Protein AF-A0A0G1BIG2-F1 (afdb_monomer)

Mean predicted aligned error: 2.59 Å

Structure (mmCIF, N/CA/C/O backbone):
data_AF-A0A0G1BIG2-F1
#
_entry.id   AF-A0A0G1BIG2-F1
#
loop_
_atom_site.group_PDB
_atom_site.id
_atom_site.type_symbol
_atom_site.label_atom_id
_atom_site.label_alt_id
_atom_site.label_comp_id
_atom_site.label_asym_id
_atom_site.label_entity_id
_atom_site.label_seq_id
_atom_site.pdbx_PDB_ins_code
_atom_site.Cartn_x
_atom_site.Cartn_y
_atom_site.Cartn_z
_atom_site.occupancy
_atom_site.B_iso_or_equiv
_atom_site.auth_seq_id
_atom_site.auth_comp_id
_atom_site.auth_asym_id
_atom_site.auth_atom_id
_atom_site.pdbx_PDB_model_num
ATOM 1 N N . MET A 1 1 ? 11.603 -4.637 5.697 1.00 88.06 1 MET A N 1
ATOM 2 C CA . MET A 1 1 ? 10.132 -4.751 5.764 1.00 88.06 1 MET A CA 1
ATOM 3 C C . MET A 1 1 ? 9.558 -4.974 4.365 1.00 88.06 1 MET A C 1
ATOM 5 O O . MET A 1 1 ? 9.077 -6.073 4.129 1.00 88.06 1 MET A O 1
ATOM 9 N N . CYS A 1 2 ? 9.709 -4.030 3.423 1.00 90.12 2 CYS A N 1
ATOM 10 C CA . CYS A 1 2 ? 9.115 -4.105 2.074 1.00 90.12 2 CYS A CA 1
ATOM 11 C C . CYS A 1 2 ? 9.472 -5.386 1.299 1.00 90.12 2 CYS A C 1
ATOM 13 O O . CYS A 1 2 ? 8.580 -6.046 0.779 1.00 90.12 2 CYS A O 1
ATOM 15 N N . GLY A 1 3 ? 10.740 -5.818 1.334 1.00 91.94 3 GLY A N 1
ATOM 16 C CA . GLY A 1 3 ? 11.157 -7.072 0.689 1.00 91.94 3 GLY A CA 1
ATOM 17 C C . GLY A 1 3 ? 10.477 -8.337 1.236 1.00 91.94 3 GLY A C 1
ATOM 18 O O . GLY A 1 3 ? 10.309 -9.294 0.498 1.00 91.94 3 GLY A O 1
ATOM 19 N N . ARG A 1 4 ? 10.029 -8.341 2.503 1.00 93.44 4 ARG A N 1
ATOM 20 C CA . ARG A 1 4 ? 9.225 -9.451 3.055 1.00 93.44 4 ARG A CA 1
ATOM 21 C C . ARG A 1 4 ? 7.749 -9.344 2.668 1.00 93.44 4 ARG A C 1
ATOM 23 O O . ARG A 1 4 ? 7.068 -10.356 2.636 1.00 93.44 4 ARG A O 1
ATOM 30 N N . ALA A 1 5 ? 7.253 -8.127 2.432 1.00 93.88 5 ALA A N 1
ATOM 31 C CA . ALA A 1 5 ? 5.857 -7.885 2.080 1.00 93.88 5 ALA A CA 1
ATOM 32 C C . ALA A 1 5 ? 5.547 -8.224 0.611 1.00 93.88 5 ALA A C 1
ATOM 34 O O . ALA A 1 5 ? 4.403 -8.537 0.306 1.00 93.88 5 ALA A O 1
ATOM 35 N N . GLY A 1 6 ? 6.536 -8.157 -0.290 1.00 94.12 6 GLY A N 1
ATOM 36 C CA . GLY A 1 6 ? 6.385 -8.597 -1.686 1.00 94.12 6 GLY A CA 1
ATOM 37 C C . GLY A 1 6 ? 5.378 -7.787 -2.518 1.00 94.12 6 GLY A C 1
ATOM 38 O O . GLY A 1 6 ? 4.861 -8.277 -3.523 1.00 94.12 6 GLY A O 1
ATOM 39 N N . THR A 1 7 ? 5.067 -6.560 -2.094 1.00 95.62 7 THR A N 1
ATOM 40 C CA . THR A 1 7 ? 4.114 -5.673 -2.773 1.00 95.62 7 THR A CA 1
ATOM 41 C C . THR A 1 7 ? 4.703 -5.101 -4.059 1.00 95.62 7 THR A C 1
ATOM 43 O O . THR A 1 7 ? 5.881 -4.747 -4.087 1.00 95.62 7 THR A O 1
ATOM 46 N N . ILE A 1 8 ? 3.863 -4.914 -5.077 1.00 96.81 8 ILE A N 1
ATOM 47 C CA . ILE A 1 8 ? 4.184 -4.080 -6.241 1.00 96.81 8 ILE A CA 1
ATOM 48 C C . ILE A 1 8 ? 3.398 -2.785 -6.063 1.00 96.81 8 ILE A C 1
ATOM 50 O O . ILE A 1 8 ? 2.179 -2.832 -5.931 1.00 96.81 8 ILE A O 1
ATOM 54 N N . LEU A 1 9 ? 4.086 -1.648 -5.983 1.00 96.88 9 LEU A N 1
ATOM 55 C CA . LEU A 1 9 ? 3.472 -0.387 -5.573 1.00 96.88 9 LEU A CA 1
ATOM 56 C C . LEU A 1 9 ? 3.365 0.586 -6.745 1.00 96.88 9 LEU A C 1
ATOM 58 O O . LEU A 1 9 ? 4.348 0.835 -7.438 1.00 96.88 9 LEU A O 1
ATOM 62 N N . ALA A 1 10 ? 2.179 1.164 -6.911 1.00 96.88 10 ALA A N 1
ATOM 63 C CA . ALA A 1 10 ? 1.953 2.364 -7.703 1.00 96.88 10 ALA A CA 1
ATOM 64 C C . ALA A 1 10 ? 1.682 3.535 -6.751 1.00 96.88 10 ALA A C 1
ATOM 66 O O . ALA A 1 10 ? 0.898 3.403 -5.812 1.00 96.88 10 ALA A O 1
ATOM 67 N N . PHE A 1 11 ? 2.334 4.671 -6.980 1.00 97.25 11 PHE A N 1
ATOM 68 C CA . PHE A 1 11 ? 2.202 5.857 -6.135 1.00 97.25 11 PHE A CA 1
ATOM 69 C C . PHE A 1 11 ? 1.258 6.859 -6.791 1.00 97.25 11 PHE A C 1
ATOM 71 O O . PHE A 1 11 ? 1.403 7.172 -7.972 1.00 97.25 11 PHE A O 1
ATOM 78 N N . VAL A 1 12 ? 0.297 7.364 -6.021 1.00 97.88 12 VAL A N 1
ATOM 79 C CA . VAL A 1 12 ? -0.656 8.387 -6.467 1.00 97.88 12 VAL A CA 1
ATOM 80 C C . VAL A 1 12 ? -0.716 9.535 -5.455 1.00 97.88 12 VAL A C 1
ATOM 82 O O . VAL A 1 12 ? -0.484 9.303 -4.264 1.00 97.88 12 VAL A O 1
ATOM 85 N N . PRO A 1 13 ? -1.029 10.773 -5.878 1.00 98.31 13 PRO A N 1
ATOM 86 C CA . PRO A 1 13 ? -1.342 11.853 -4.946 1.00 98.31 13 PRO A CA 1
ATOM 87 C C . PRO A 1 13 ? -2.503 11.456 -4.031 1.00 98.31 13 PRO A C 1
ATOM 89 O O . PRO A 1 13 ? -3.468 10.846 -4.498 1.00 98.31 13 PRO A O 1
ATOM 92 N N . ALA A 1 14 ? -2.440 11.815 -2.747 1.00 98.00 14 ALA A N 1
ATOM 93 C CA . ALA A 1 14 ? -3.483 11.453 -1.786 1.00 98.00 14 ALA A CA 1
ATOM 94 C C . ALA A 1 14 ? -4.874 11.983 -2.182 1.00 98.00 14 ALA A C 1
ATOM 96 O O . ALA A 1 14 ? -5.870 11.299 -1.973 1.00 98.00 14 ALA A O 1
ATOM 97 N N . GLU A 1 15 ? -4.939 13.143 -2.839 1.00 97.94 15 GLU A N 1
ATOM 98 C CA . GLU A 1 15 ? -6.175 13.728 -3.385 1.00 97.94 15 GLU A CA 1
ATOM 99 C C . GLU A 1 15 ? -6.842 12.884 -4.489 1.00 97.94 15 GLU A C 1
ATOM 101 O O . GLU A 1 15 ? -8.031 13.042 -4.750 1.00 97.94 15 GLU A O 1
ATOM 106 N N . LYS A 1 16 ? -6.100 11.968 -5.129 1.00 98.00 16 LYS A N 1
ATOM 107 C CA . LYS A 1 16 ? -6.617 11.042 -6.154 1.00 98.00 16 LYS A CA 1
ATOM 108 C C . LYS A 1 16 ? -6.960 9.663 -5.593 1.00 98.00 16 LYS A C 1
ATOM 110 O O . LYS A 1 16 ? -7.249 8.746 -6.358 1.00 98.00 16 LYS A O 1
ATOM 115 N N . PHE A 1 17 ? -6.911 9.501 -4.275 1.00 98.31 17 PHE A N 1
ATOM 116 C CA . PHE A 1 17 ? -7.257 8.267 -3.589 1.00 98.31 17 PHE A CA 1
ATOM 117 C C . PHE A 1 17 ? -8.472 8.488 -2.688 1.00 98.31 17 PHE A C 1
ATOM 119 O O . PHE A 1 17 ? -8.553 9.459 -1.941 1.00 98.31 17 PHE A O 1
ATOM 126 N N . THR A 1 18 ? -9.421 7.556 -2.716 1.00 98.06 18 THR A N 1
ATOM 127 C CA . THR A 1 18 ? -10.567 7.555 -1.803 1.00 98.06 18 THR A CA 1
ATOM 128 C C . THR A 1 18 ? -10.753 6.153 -1.249 1.00 98.06 18 THR A C 1
ATOM 130 O O . THR A 1 18 ? -10.921 5.197 -2.005 1.00 98.06 18 THR A O 1
ATOM 133 N N . LEU A 1 19 ? -10.722 6.025 0.078 1.00 97.50 19 LEU A N 1
ATOM 134 C CA . LEU A 1 19 ? -11.053 4.775 0.751 1.00 97.50 19 LEU A CA 1
A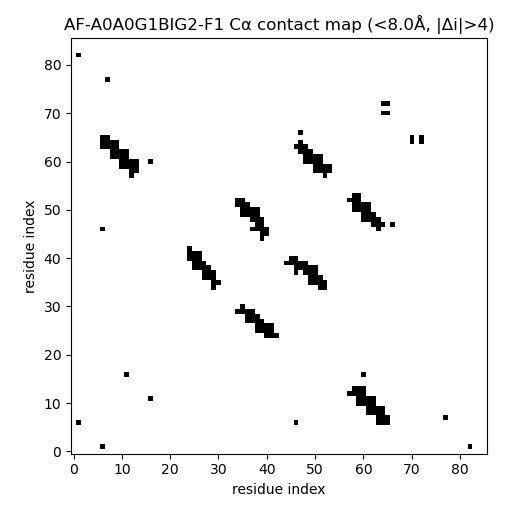TOM 135 C C . LEU A 1 19 ? -12.575 4.645 0.812 1.00 97.50 19 LEU A C 1
ATOM 137 O O . LEU A 1 19 ? -13.231 5.413 1.506 1.00 97.50 19 LEU A O 1
ATOM 141 N N . LEU A 1 20 ? -13.130 3.682 0.079 1.00 97.81 20 LEU A N 1
ATOM 142 C CA . LEU A 1 20 ? -14.581 3.488 0.021 1.00 97.81 20 LEU A CA 1
ATOM 143 C C . LEU A 1 20 ? -15.135 2.762 1.258 1.00 97.81 20 LEU A C 1
ATOM 145 O O . LEU A 1 20 ? -16.278 2.992 1.640 1.00 97.81 20 LEU A O 1
ATOM 149 N N . SER A 1 21 ? -14.348 1.873 1.873 1.00 97.44 21 SER A N 1
ATOM 150 C CA . SER A 1 21 ? -14.787 1.036 2.997 1.00 97.44 21 SER A CA 1
ATOM 151 C C . SER A 1 21 ? -13.617 0.404 3.756 1.00 97.44 21 SER A C 1
ATOM 153 O O . SER A 1 21 ? -12.520 0.283 3.212 1.00 97.44 21 SER A O 1
ATOM 155 N N . GLY A 1 22 ? -13.886 -0.096 4.967 1.00 97.00 22 GLY A N 1
ATOM 156 C CA . GLY A 1 22 ? -12.962 -0.945 5.729 1.00 97.00 22 GLY A CA 1
ATOM 157 C 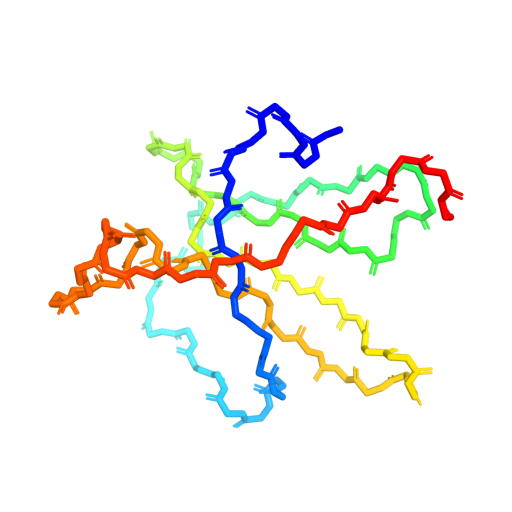C . GLY A 1 22 ? -11.897 -0.191 6.522 1.00 97.00 22 GLY A C 1
ATOM 158 O O . GLY A 1 22 ? -10.911 -0.800 6.928 1.00 97.00 22 GLY A O 1
ATOM 159 N N . GLU A 1 23 ? -12.074 1.118 6.730 1.00 97.50 23 GLU A N 1
ATOM 160 C CA . GLU A 1 23 ? -11.171 1.950 7.537 1.00 97.50 23 GLU A CA 1
ATOM 161 C C . GLU A 1 23 ? -11.025 1.432 8.973 1.00 97.50 23 GLU A C 1
ATOM 163 O O . GLU A 1 23 ? -9.923 1.394 9.514 1.00 97.50 23 GLU A O 1
ATOM 168 N N . ASP A 1 24 ? -12.124 0.957 9.552 1.00 98.00 24 ASP A N 1
ATOM 169 C CA . ASP A 1 24 ? -12.218 0.360 10.884 1.00 98.00 24 ASP A CA 1
ATOM 170 C C . ASP A 1 24 ? -11.426 -0.950 11.027 1.00 98.00 24 ASP A C 1
ATOM 172 O O . ASP A 1 24 ? -10.984 -1.300 12.122 1.00 98.00 24 ASP A O 1
ATOM 176 N N . ALA A 1 25 ? -11.200 -1.657 9.919 1.00 98.25 25 ALA A N 1
ATOM 177 C CA . ALA A 1 25 ? -10.412 -2.883 9.877 1.00 98.25 25 ALA A CA 1
ATOM 178 C C . ALA A 1 25 ? -8.927 -2.644 9.539 1.00 98.25 25 ALA A C 1
ATOM 180 O O . ALA A 1 25 ? -8.160 -3.608 9.457 1.00 98.25 25 ALA A O 1
ATOM 181 N N . LEU A 1 26 ? -8.485 -1.399 9.323 1.00 98.44 26 LEU A N 1
ATOM 182 C CA . LEU A 1 26 ? -7.084 -1.110 9.014 1.00 98.44 26 LEU A CA 1
ATOM 183 C C . LEU A 1 26 ? -6.226 -1.063 10.278 1.00 98.44 26 LEU A C 1
ATOM 185 O O . LEU A 1 26 ? -6.479 -0.322 11.221 1.00 98.44 26 LEU A O 1
ATOM 189 N N . THR A 1 27 ? -5.131 -1.816 10.259 1.00 98.50 27 THR A N 1
ATOM 190 C CA . THR A 1 27 ? -4.047 -1.702 11.233 1.00 98.50 27 THR A CA 1
ATOM 191 C C . THR A 1 27 ? -2.887 -0.938 10.620 1.00 98.50 27 THR A C 1
ATOM 193 O O . THR A 1 27 ? -2.417 -1.272 9.532 1.00 98.50 27 THR A O 1
ATOM 196 N N . ASN A 1 28 ? -2.399 0.071 11.340 1.00 98.12 28 ASN A N 1
ATOM 197 C CA . ASN A 1 28 ? -1.195 0.802 10.972 1.00 98.12 28 ASN A CA 1
ATOM 198 C C . ASN A 1 28 ? 0.037 0.184 11.635 1.00 98.12 28 ASN A C 1
ATOM 200 O O . ASN A 1 28 ? 0.082 -0.002 12.851 1.00 98.12 28 ASN A O 1
ATOM 204 N N . TYR A 1 29 ? 1.059 -0.089 10.830 1.00 97.31 29 TYR A N 1
ATOM 205 C CA . TYR A 1 29 ? 2.385 -0.429 11.310 1.00 97.31 29 TYR A CA 1
ATOM 206 C C . TYR A 1 29 ? 3.406 0.588 10.804 1.00 97.31 29 TYR A C 1
ATOM 208 O O . TYR A 1 29 ? 3.626 0.721 9.603 1.00 97.31 29 TYR A O 1
ATOM 216 N N . GLN A 1 30 ? 4.093 1.249 11.730 1.00 96.38 30 GLN A N 1
ATOM 217 C CA . GLN A 1 30 ? 5.218 2.128 11.433 1.00 96.38 30 GLN A CA 1
ATOM 218 C C . GLN A 1 30 ? 6.509 1.520 11.986 1.00 96.38 30 GLN A C 1
ATOM 220 O O . GLN A 1 30 ? 6.528 0.930 13.067 1.00 96.38 30 GLN A O 1
ATOM 225 N N . PHE A 1 31 ? 7.614 1.692 11.265 1.00 92.69 31 PHE A N 1
ATOM 226 C CA . PHE A 1 31 ? 8.943 1.269 11.709 1.00 92.69 31 PHE A CA 1
ATOM 227 C C . PHE A 1 31 ? 10.004 2.304 11.311 1.00 92.69 31 PHE A C 1
ATOM 229 O O . PHE A 1 31 ? 9.728 3.231 10.548 1.00 92.69 31 PHE A O 1
ATOM 236 N N . ASN A 1 32 ? 11.233 2.138 11.812 1.00 90.00 32 ASN A N 1
ATOM 237 C CA . ASN A 1 32 ? 12.365 3.023 11.517 1.00 90.00 32 ASN A CA 1
ATOM 238 C C . ASN A 1 32 ? 12.032 4.506 11.803 1.00 90.00 32 ASN A C 1
ATOM 240 O O . ASN A 1 32 ? 11.639 4.831 12.921 1.00 90.00 32 ASN A O 1
ATOM 244 N N . LYS A 1 33 ? 12.137 5.389 10.801 1.00 92.06 33 LYS A N 1
ATOM 245 C CA . LYS A 1 33 ? 11.859 6.830 10.902 1.00 92.06 33 LYS A CA 1
ATOM 246 C C . LYS A 1 33 ? 10.370 7.154 11.126 1.00 92.06 33 LYS A C 1
ATOM 248 O O . LYS A 1 33 ? 10.054 8.307 11.377 1.00 92.06 33 LYS A O 1
ATOM 253 N N . LYS A 1 34 ? 9.468 6.162 11.037 1.00 94.31 34 LYS A N 1
ATOM 254 C CA . LYS A 1 34 ? 8.007 6.321 11.197 1.00 94.31 34 LYS A CA 1
ATOM 255 C C . LYS A 1 34 ? 7.389 7.357 10.244 1.00 94.31 34 LYS A C 1
ATOM 257 O O . LYS A 1 34 ? 6.479 8.085 10.611 1.00 94.31 34 LYS A O 1
ATOM 262 N N . VAL A 1 35 ? 7.904 7.412 9.015 1.00 94.25 35 VAL A N 1
ATOM 263 C CA . VAL A 1 35 ? 7.460 8.357 7.969 1.00 94.25 35 VAL A CA 1
ATOM 264 C C . VAL A 1 35 ? 6.492 7.739 6.955 1.00 94.25 35 VAL A C 1
ATOM 266 O O . VAL A 1 35 ? 6.032 8.426 6.051 1.00 94.25 35 VAL A O 1
ATOM 269 N N . ILE A 1 36 ? 6.198 6.442 7.084 1.00 95.38 36 ILE A N 1
ATOM 270 C CA . ILE A 1 36 ? 5.268 5.719 6.213 1.00 95.38 36 ILE A CA 1
ATOM 271 C C . ILE A 1 36 ? 4.317 4.911 7.091 1.00 95.38 36 ILE A C 1
ATOM 273 O O . ILE A 1 36 ? 4.758 4.143 7.951 1.00 95.38 36 ILE A O 1
ATOM 277 N N . ASP A 1 37 ? 3.024 5.061 6.828 1.00 97.81 37 ASP A N 1
ATOM 278 C CA . ASP A 1 37 ? 1.957 4.249 7.393 1.00 97.81 37 ASP A CA 1
ATOM 279 C C . ASP A 1 37 ? 1.783 2.985 6.553 1.00 97.81 37 ASP A C 1
ATOM 281 O O . ASP A 1 37 ? 1.230 3.015 5.446 1.00 97.81 37 ASP A O 1
ATOM 285 N N . HIS A 1 38 ? 2.256 1.847 7.065 1.00 97.50 38 HIS A N 1
ATOM 286 C CA . HIS A 1 38 ? 2.052 0.560 6.406 1.00 97.50 38 HIS A CA 1
ATOM 287 C C . HIS A 1 38 ? 0.742 -0.055 6.870 1.00 97.50 38 HIS A C 1
ATOM 289 O O . HIS A 1 38 ? 0.708 -0.820 7.837 1.00 97.50 38 HIS A O 1
ATOM 295 N N . LEU A 1 39 ? -0.324 0.274 6.148 1.00 98.25 39 LEU A N 1
ATOM 296 C CA . LEU A 1 39 ? -1.675 -0.171 6.451 1.00 98.25 39 LEU A CA 1
ATOM 297 C C . LEU A 1 39 ? -1.901 -1.604 5.950 1.00 98.25 39 LEU A C 1
ATOM 299 O O . LEU A 1 39 ? -1.443 -2.000 4.875 1.00 98.25 39 LEU A O 1
ATOM 303 N N . PHE A 1 40 ? -2.585 -2.408 6.756 1.00 98.44 40 PHE A N 1
ATOM 304 C CA . PHE A 1 40 ? -3.039 -3.743 6.378 1.00 98.44 40 PHE A CA 1
ATOM 305 C C . PHE A 1 40 ? -4.362 -4.071 7.057 1.00 98.44 40 PHE A C 1
ATOM 307 O O . PHE A 1 40 ? -4.651 -3.560 8.135 1.00 98.44 40 PHE A O 1
ATOM 314 N N . CYS A 1 41 ? -5.165 -4.933 6.441 1.00 98.31 41 CYS A N 1
ATOM 315 C CA . CYS A 1 41 ? -6.398 -5.409 7.055 1.00 98.31 41 CYS A CA 1
ATOM 316 C C . CYS A 1 41 ? -6.075 -6.302 8.263 1.00 98.31 41 CYS A C 1
ATOM 318 O O . CYS A 1 41 ? -5.349 -7.286 8.125 1.00 98.31 41 CYS A O 1
ATOM 320 N N . SER A 1 42 ? -6.637 -5.995 9.431 1.00 98.25 42 SER A N 1
ATOM 321 C CA . SER A 1 42 ? -6.480 -6.789 10.657 1.00 98.25 42 SER A CA 1
ATOM 322 C C . SER A 1 42 ? -7.090 -8.190 10.555 1.00 98.25 42 SER A C 1
ATOM 324 O O . SER A 1 42 ? -6.687 -9.088 11.289 1.00 98.25 42 SER A O 1
ATOM 326 N N . ILE A 1 43 ? -8.041 -8.383 9.635 1.00 98.25 43 ILE A N 1
ATOM 327 C CA . ILE A 1 43 ? -8.794 -9.629 9.464 1.00 98.25 43 ILE A CA 1
ATOM 328 C C . ILE A 1 43 ? -8.055 -10.589 8.522 1.00 98.25 43 ILE A C 1
ATOM 330 O O . ILE A 1 43 ? -7.839 -11.746 8.871 1.00 98.25 43 ILE A O 1
ATOM 334 N N . CYS A 1 44 ? -7.656 -10.128 7.330 1.00 97.38 44 CYS A N 1
AT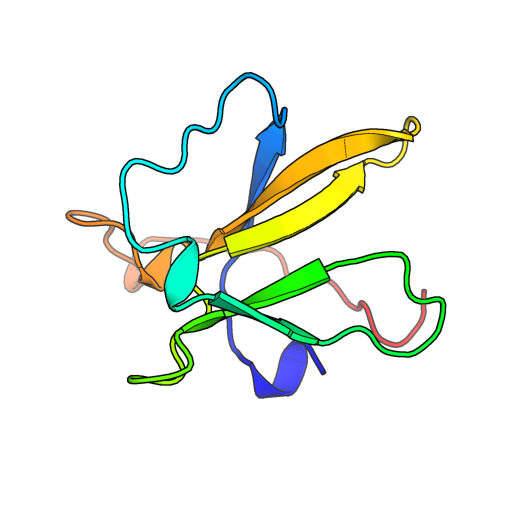OM 335 C CA . CYS A 1 44 ? -7.032 -10.984 6.309 1.00 97.38 44 CYS A CA 1
ATOM 336 C C . CYS A 1 44 ? -5.524 -10.752 6.110 1.00 97.38 44 CYS A C 1
ATOM 338 O O . CYS A 1 44 ? -4.882 -11.492 5.370 1.00 97.38 44 CYS A O 1
ATOM 340 N N . GLY A 1 45 ? -4.940 -9.723 6.730 1.00 97.31 45 GLY A N 1
ATOM 341 C CA . GLY A 1 45 ? -3.508 -9.412 6.646 1.00 97.31 45 GLY A CA 1
ATOM 342 C C . GLY A 1 45 ? -3.057 -8.703 5.361 1.00 97.31 45 GLY A C 1
ATOM 343 O O . GLY A 1 45 ? -1.887 -8.330 5.249 1.00 97.31 45 GLY A O 1
ATOM 344 N N . ILE A 1 46 ? -3.953 -8.486 4.392 1.00 97.81 46 ILE A N 1
ATOM 345 C CA . ILE A 1 46 ? -3.604 -7.891 3.096 1.00 97.81 46 ILE A CA 1
ATOM 346 C C . ILE A 1 46 ? -3.240 -6.408 3.233 1.00 97.81 46 ILE A C 1
ATOM 348 O O . ILE A 1 46 ? -3.944 -5.623 3.868 1.00 97.81 46 ILE A O 1
ATOM 352 N N . LYS A 1 47 ? -2.139 -6.026 2.577 1.00 97.88 47 LYS A N 1
ATOM 353 C CA . LYS A 1 47 ? -1.647 -4.649 2.428 1.00 97.88 47 LYS A CA 1
ATOM 354 C C . LYS A 1 47 ? -2.133 -4.077 1.098 1.00 97.88 47 LYS A C 1
ATOM 356 O O . LYS A 1 47 ? -1.426 -4.187 0.096 1.00 97.88 47 LYS A O 1
ATOM 361 N N . ALA A 1 48 ? -3.341 -3.517 1.079 1.00 97.88 48 ALA A N 1
ATOM 362 C CA . ALA A 1 48 ? -3.914 -2.922 -0.133 1.00 97.88 48 ALA A CA 1
ATOM 363 C C . ALA A 1 48 ? -3.260 -1.577 -0.486 1.00 97.88 48 ALA A C 1
ATOM 365 O O . ALA A 1 48 ? -3.069 -1.266 -1.659 1.00 97.88 48 ALA A O 1
ATOM 366 N N . PHE A 1 49 ? -2.875 -0.793 0.522 1.00 98.56 49 PHE A N 1
ATOM 367 C CA . PHE A 1 49 ? -2.185 0.475 0.328 1.00 98.56 49 PHE A CA 1
ATOM 368 C C . PHE A 1 49 ? -1.388 0.886 1.574 1.00 98.56 49 PHE A C 1
ATOM 370 O O . PHE A 1 49 ? -1.551 0.313 2.649 1.00 98.56 49 PHE A O 1
ATOM 377 N N . GLY A 1 50 ? -0.528 1.890 1.432 1.00 98.12 50 GLY A N 1
ATOM 378 C CA . GLY A 1 50 ? 0.103 2.619 2.533 1.00 98.12 50 GLY A CA 1
ATOM 379 C C . GLY A 1 50 ? 0.075 4.123 2.274 1.00 98.12 50 GLY A C 1
ATOM 380 O O . GLY A 1 50 ? -0.155 4.544 1.141 1.00 98.12 50 GLY A O 1
ATOM 381 N N . LYS A 1 51 ? 0.301 4.932 3.309 1.00 98.31 51 LYS A N 1
ATOM 382 C CA . LYS A 1 51 ? 0.342 6.401 3.200 1.00 98.31 51 LYS A CA 1
ATOM 383 C C . LYS A 1 51 ? 1.733 6.917 3.551 1.00 98.31 51 LYS A C 1
ATOM 385 O O . LYS A 1 51 ? 2.413 6.337 4.394 1.00 98.31 51 LYS A O 1
ATOM 390 N N . GLY A 1 52 ? 2.165 7.986 2.902 1.00 97.19 52 GLY A N 1
ATOM 391 C CA . GLY A 1 52 ? 3.454 8.614 3.166 1.00 97.19 52 GLY A CA 1
ATOM 392 C C . GLY A 1 52 ? 3.575 9.949 2.449 1.00 97.19 52 GLY A C 1
ATOM 393 O O . GLY A 1 52 ? 2.569 10.552 2.075 1.00 97.19 52 GLY A O 1
ATOM 394 N N . LYS A 1 53 ? 4.815 10.386 2.236 1.00 97.38 53 LYS A N 1
ATOM 395 C CA . LYS A 1 53 ? 5.135 11.586 1.462 1.00 97.38 53 LYS A CA 1
ATOM 396 C C . LYS A 1 53 ? 6.009 11.244 0.261 1.00 97.38 53 LYS A C 1
ATOM 398 O O . LYS A 1 53 ? 6.802 10.305 0.339 1.00 97.38 53 LYS A O 1
ATOM 403 N N . ASP A 1 54 ? 5.835 11.976 -0.833 1.00 94.88 54 ASP A N 1
ATOM 404 C CA . ASP A 1 54 ? 6.745 11.926 -1.979 1.00 94.88 54 ASP A CA 1
ATOM 405 C C . ASP A 1 54 ? 8.054 12.695 -1.695 1.00 94.88 54 ASP A C 1
ATOM 407 O O . 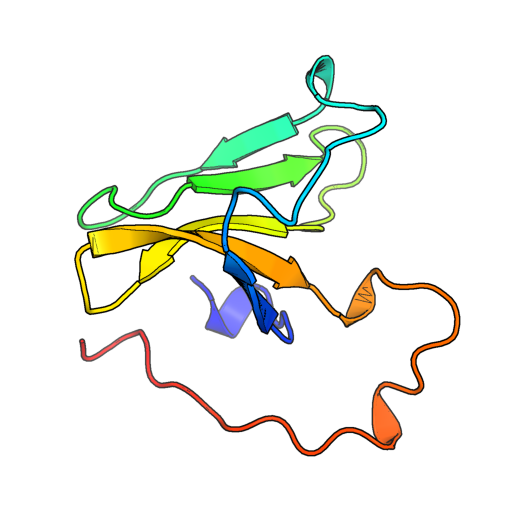ASP A 1 54 ? 8.278 13.195 -0.588 1.00 94.88 54 ASP A O 1
ATOM 411 N N . ASN A 1 55 ? 8.938 12.775 -2.694 1.00 91.38 55 ASN A N 1
ATOM 412 C CA . ASN A 1 55 ? 10.230 13.458 -2.560 1.00 91.38 55 ASN A CA 1
ATOM 413 C C . ASN A 1 55 ? 10.102 14.978 -2.355 1.00 91.38 55 ASN A C 1
ATOM 415 O O . ASN A 1 55 ? 11.030 15.589 -1.828 1.00 91.38 55 ASN A O 1
ATOM 419 N N . ASP A 1 56 ? 8.968 15.565 -2.736 1.00 95.25 56 ASP A N 1
ATOM 420 C CA . ASP A 1 56 ? 8.674 16.993 -2.603 1.00 95.25 56 ASP A CA 1
ATOM 421 C C . ASP A 1 56 ? 7.887 17.299 -1.309 1.00 95.25 56 ASP A C 1
ATOM 423 O O . ASP A 1 56 ? 7.616 18.456 -0.988 1.00 95.25 56 ASP A O 1
ATOM 427 N N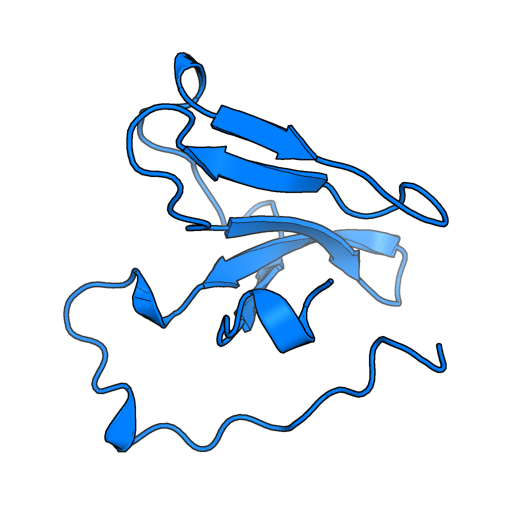 . GLY A 1 57 ? 7.548 16.268 -0.525 1.00 96.12 57 GLY A N 1
ATOM 428 C CA . GLY A 1 57 ? 6.837 16.378 0.749 1.00 96.12 57 GLY A CA 1
ATOM 429 C C . GLY A 1 57 ? 5.308 16.345 0.642 1.00 96.12 57 GLY A C 1
ATOM 430 O O . GLY A 1 57 ? 4.630 16.478 1.673 1.00 96.12 57 GLY A O 1
ATOM 431 N N . ASN A 1 58 ? 4.754 16.132 -0.556 1.00 97.81 58 ASN A N 1
ATOM 432 C CA . ASN A 1 58 ? 3.311 16.033 -0.766 1.00 97.81 58 ASN A CA 1
ATOM 433 C C . ASN A 1 58 ? 2.784 14.686 -0.270 1.00 97.81 58 ASN A C 1
ATOM 435 O O . ASN A 1 58 ? 3.474 13.667 -0.341 1.00 97.81 58 ASN A O 1
ATOM 439 N N . ASP A 1 59 ? 1.542 14.667 0.212 1.00 98.31 59 ASP A N 1
ATOM 440 C CA . ASP A 1 59 ? 0.912 13.432 0.672 1.00 98.31 59 ASP A CA 1
ATOM 441 C C . ASP A 1 59 ? 0.655 12.476 -0.502 1.00 98.31 59 ASP A C 1
ATOM 443 O O . ASP A 1 59 ? 0.032 12.827 -1.509 1.00 98.31 59 ASP A O 1
ATOM 447 N N . THR A 1 60 ? 1.111 11.233 -0.352 1.00 98.44 60 THR A N 1
ATOM 448 C CA . THR A 1 60 ? 0.986 10.182 -1.364 1.00 98.44 60 THR A CA 1
ATOM 449 C C . THR A 1 60 ? 0.432 8.893 -0.769 1.00 98.44 60 THR A C 1
ATOM 451 O O . THR A 1 60 ? 0.617 8.580 0.413 1.00 98.44 60 THR A O 1
ATOM 454 N N . VAL A 1 61 ? -0.246 8.124 -1.617 1.00 98.62 61 VAL A N 1
ATOM 455 C CA . VAL A 1 61 ? -0.723 6.779 -1.313 1.00 98.62 61 VAL A CA 1
ATOM 456 C C . VAL A 1 61 ? -0.003 5.789 -2.219 1.00 98.62 61 VAL A C 1
ATOM 458 O O . VAL A 1 61 ? -0.024 5.912 -3.442 1.00 98.62 61 VAL A O 1
ATOM 461 N N . ALA A 1 62 ? 0.621 4.788 -1.605 1.00 98.19 62 ALA A N 1
ATOM 462 C CA . ALA A 1 62 ? 1.242 3.669 -2.297 1.00 98.19 62 ALA A CA 1
ATOM 463 C C . ALA A 1 62 ? 0.229 2.525 -2.397 1.00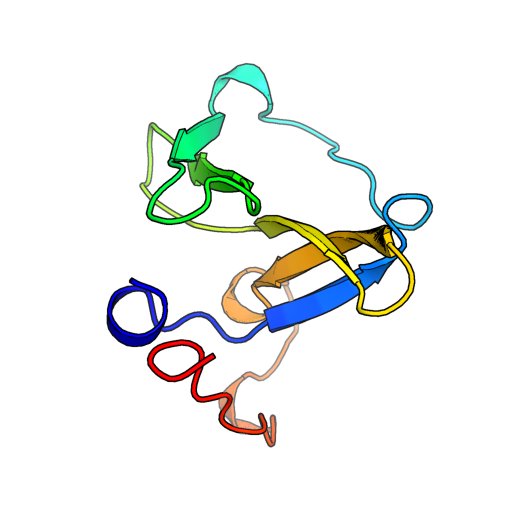 98.19 62 ALA A C 1
ATOM 465 O O . ALA A 1 62 ? -0.014 1.834 -1.409 1.00 98.19 62 ALA A O 1
ATOM 466 N N . VAL A 1 63 ? -0.371 2.330 -3.568 1.00 98.31 63 VAL A N 1
ATOM 467 C CA . VAL A 1 63 ? -1.363 1.282 -3.843 1.00 98.31 63 VAL A CA 1
ATOM 468 C C . VAL A 1 63 ? -0.651 -0.000 -4.255 1.00 98.31 63 VAL A C 1
ATOM 470 O O . VAL A 1 63 ? 0.180 0.008 -5.161 1.00 98.31 63 VAL A O 1
ATOM 473 N N . ASN A 1 64 ? -0.982 -1.118 -3.612 1.00 98.00 64 ASN A N 1
ATOM 474 C CA . ASN A 1 64 ? -0.488 -2.427 -4.015 1.00 98.00 64 ASN A CA 1
ATOM 475 C C . ASN A 1 64 ? -1.276 -2.924 -5.229 1.00 98.00 64 ASN A C 1
ATOM 477 O O . ASN A 1 64 ? -2.421 -3.352 -5.098 1.00 98.00 64 ASN A O 1
ATOM 481 N N . VAL A 1 65 ? -0.658 -2.909 -6.409 1.00 97.62 65 VAL A N 1
ATOM 482 C CA . VAL A 1 65 ? -1.341 -3.258 -7.667 1.00 97.62 65 VAL A CA 1
ATOM 483 C C . VAL A 1 65 ? -1.771 -4.723 -7.724 1.00 97.62 65 VAL A C 1
ATOM 485 O O . VAL A 1 65 ? -2.682 -5.055 -8.468 1.00 97.62 65 VAL A O 1
ATOM 488 N N . ARG A 1 66 ? -1.193 -5.591 -6.878 1.00 96.88 66 ARG A N 1
ATOM 489 C CA . ARG A 1 66 ? -1.652 -6.982 -6.697 1.00 96.88 66 ARG A CA 1
ATOM 490 C C . ARG A 1 66 ? -3.069 -7.089 -6.124 1.00 96.88 66 ARG A C 1
ATOM 492 O O . ARG A 1 66 ? -3.633 -8.174 -6.136 1.00 96.88 66 ARG A O 1
ATOM 499 N N . CYS A 1 67 ? -3.606 -6.001 -5.574 1.00 96.88 67 CYS A N 1
ATOM 500 C CA . CYS A 1 67 ? -4.947 -5.930 -5.000 1.00 96.88 67 CYS A CA 1
ATOM 501 C C . CYS A 1 67 ? -5.961 -5.249 -5.932 1.00 96.88 67 CYS A C 1
ATOM 503 O O . CYS A 1 67 ? -7.079 -4.990 -5.497 1.00 96.88 67 CYS A O 1
ATOM 505 N N . LEU A 1 68 ? -5.573 -4.908 -7.165 1.00 96.62 68 LEU A N 1
ATOM 506 C CA . LEU A 1 68 ? -6.457 -4.279 -8.140 1.00 96.62 68 LEU A CA 1
ATOM 507 C C . LEU A 1 68 ? -7.081 -5.331 -9.055 1.00 96.62 68 LEU A C 1
ATOM 509 O O . LEU A 1 68 ? -6.384 -6.188 -9.599 1.00 96.62 68 LEU A O 1
ATOM 513 N N . ASP A 1 69 ? -8.389 -5.221 -9.263 1.00 96.50 69 ASP A N 1
ATOM 514 C CA . ASP A 1 69 ? -9.109 -6.078 -10.198 1.00 96.50 69 ASP A CA 1
ATOM 515 C C . ASP A 1 69 ? -8.689 -5.789 -11.645 1.00 96.50 69 ASP A C 1
ATOM 517 O O . ASP A 1 69 ? -8.478 -4.641 -12.040 1.00 96.50 69 ASP A O 1
ATOM 521 N N . GLY A 1 70 ? -8.582 -6.845 -12.454 1.00 95.56 70 GLY A N 1
ATOM 522 C CA . GLY A 1 70 ? -8.289 -6.734 -13.887 1.00 95.56 70 GLY A CA 1
ATOM 523 C C . GLY A 1 70 ? -6.845 -6.360 -14.237 1.00 95.56 70 GLY A C 1
ATOM 524 O O . GLY A 1 70 ? -6.551 -6.150 -15.412 1.00 95.56 70 GLY A O 1
ATOM 525 N N . VAL A 1 71 ? -5.935 -6.294 -13.260 1.00 96.00 71 VAL A N 1
ATOM 526 C CA . VAL A 1 71 ? -4.506 -6.074 -13.514 1.00 96.00 71 VAL A CA 1
ATOM 527 C C . VAL A 1 71 ? -3.801 -7.411 -13.738 1.00 96.00 71 VAL A C 1
ATOM 529 O O . VAL A 1 71 ? -3.724 -8.243 -12.835 1.00 96.00 71 VAL A O 1
ATOM 532 N N . ASP A 1 72 ? -3.234 -7.599 -14.931 1.00 95.75 72 ASP A N 1
ATOM 533 C CA . ASP A 1 72 ? -2.322 -8.711 -15.209 1.00 95.75 72 ASP A CA 1
ATOM 534 C C . ASP A 1 72 ? -0.930 -8.404 -14.645 1.00 95.75 72 ASP A C 1
ATOM 536 O O . ASP A 1 72 ? -0.149 -7.653 -15.233 1.00 95.75 72 ASP A O 1
ATOM 540 N N . ILE A 1 73 ? -0.618 -8.996 -13.493 1.00 94.75 73 ILE A N 1
ATOM 541 C CA . ILE A 1 73 ? 0.643 -8.767 -12.786 1.00 94.75 73 ILE A CA 1
ATOM 542 C C . ILE A 1 73 ? 1.853 -9.294 -13.561 1.00 94.75 73 ILE A C 1
ATOM 544 O O . ILE A 1 73 ? 2.926 -8.700 -13.465 1.00 94.75 73 ILE A O 1
ATOM 548 N N . GLU A 1 74 ? 1.688 -10.365 -14.335 1.00 94.25 74 GLU A N 1
ATOM 549 C CA . GLU A 1 74 ? 2.787 -10.989 -15.081 1.00 94.25 74 GLU A CA 1
ATOM 550 C C . GLU A 1 74 ? 3.203 -10.134 -16.286 1.00 94.25 74 GLU A C 1
ATOM 552 O O . GLU A 1 74 ? 4.341 -10.203 -16.744 1.00 94.25 74 GLU A O 1
ATOM 557 N N . SER A 1 75 ? 2.301 -9.273 -16.766 1.00 95.94 75 SER A N 1
ATOM 558 C CA . SER A 1 75 ? 2.595 -8.301 -17.823 1.00 95.94 75 SER A CA 1
ATOM 559 C C . SER A 1 75 ? 3.357 -7.059 -17.338 1.00 95.94 75 SER A C 1
ATOM 561 O O . SER A 1 75 ? 3.881 -6.290 -18.149 1.00 95.94 75 SER A O 1
ATOM 563 N N . LEU A 1 76 ? 3.420 -6.826 -16.022 1.00 95.31 76 LEU A N 1
ATOM 564 C CA . LEU A 1 76 ? 4.037 -5.625 -15.465 1.00 95.31 76 LEU A CA 1
ATOM 565 C C . LEU A 1 76 ? 5.567 -5.724 -15.469 1.00 95.31 76 LEU A C 1
ATOM 567 O O . LEU A 1 76 ? 6.150 -6.756 -15.156 1.00 95.31 76 LEU A O 1
ATOM 571 N N . SER A 1 77 ? 6.229 -4.592 -15.719 1.00 95.69 77 SER A N 1
ATOM 572 C CA . SER A 1 77 ? 7.685 -4.434 -15.573 1.00 95.69 77 SER A CA 1
ATOM 573 C C . SER A 1 77 ? 8.020 -3.524 -14.380 1.00 95.69 77 SER A C 1
ATOM 575 O O . SER A 1 77 ? 8.364 -2.357 -14.580 1.00 95.69 77 SER A O 1
ATOM 577 N N . PRO A 1 78 ? 7.874 -3.989 -13.122 1.00 95.00 78 PRO A N 1
ATOM 578 C CA . PRO A 1 78 ? 8.144 -3.161 -11.954 1.00 95.00 78 PRO A CA 1
ATOM 579 C C . PRO A 1 78 ? 9.641 -2.875 -11.807 1.00 95.00 78 PRO A C 1
ATOM 581 O O . PRO A 1 78 ? 10.477 -3.774 -11.916 1.00 95.00 78 PRO A O 1
ATOM 584 N N . TYR A 1 79 ? 9.982 -1.629 -11.480 1.00 94.25 79 TYR A N 1
ATOM 585 C CA . TYR A 1 79 ? 11.346 -1.292 -11.089 1.00 94.25 79 TYR A CA 1
ATOM 586 C C . TYR A 1 79 ? 11.594 -1.723 -9.638 1.00 94.25 79 TYR A C 1
ATOM 588 O O . TYR A 1 79 ? 10.742 -1.559 -8.762 1.00 94.25 79 TYR A O 1
ATOM 596 N N . GLN A 1 80 ? 12.771 -2.285 -9.372 1.00 94.00 80 GLN A N 1
ATOM 597 C CA . GLN A 1 80 ? 13.176 -2.625 -8.011 1.00 94.00 80 GLN A CA 1
ATOM 598 C C . GLN A 1 80 ? 13.683 -1.373 -7.296 1.00 94.00 80 GLN A C 1
ATOM 600 O O . GLN A 1 80 ? 14.531 -0.652 -7.820 1.00 94.00 80 GLN A O 1
ATOM 605 N N . TYR A 1 81 ? 13.181 -1.135 -6.085 1.00 93.19 81 TYR A N 1
ATOM 606 C CA . TYR A 1 81 ? 13.622 -0.038 -5.229 1.00 93.19 81 TYR A CA 1
ATOM 607 C C . TYR A 1 81 ? 14.270 -0.581 -3.958 1.00 93.19 81 TYR A C 1
ATOM 609 O O . TYR A 1 81 ? 13.628 -1.280 -3.166 1.00 93.19 81 TYR A O 1
ATOM 617 N N . ASP A 1 82 ? 15.536 -0.236 -3.739 1.00 91.50 82 ASP A N 1
ATOM 618 C CA . ASP A 1 82 ? 16.264 -0.633 -2.538 1.00 91.50 82 ASP A C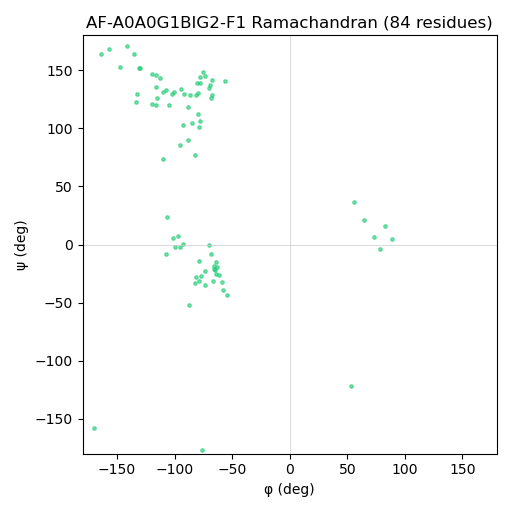A 1
ATOM 619 C C . ASP A 1 82 ? 15.949 0.293 -1.362 1.00 91.50 82 ASP A C 1
ATOM 621 O O . ASP A 1 82 ? 16.756 1.123 -0.970 1.00 91.50 82 ASP A O 1
ATOM 625 N N . GLY A 1 83 ? 14.778 0.114 -0.753 1.00 86.50 83 GLY A N 1
ATOM 626 C CA . GLY A 1 83 ? 14.385 0.873 0.437 1.00 86.50 83 GLY A CA 1
ATOM 627 C C . GLY A 1 83 ? 15.157 0.525 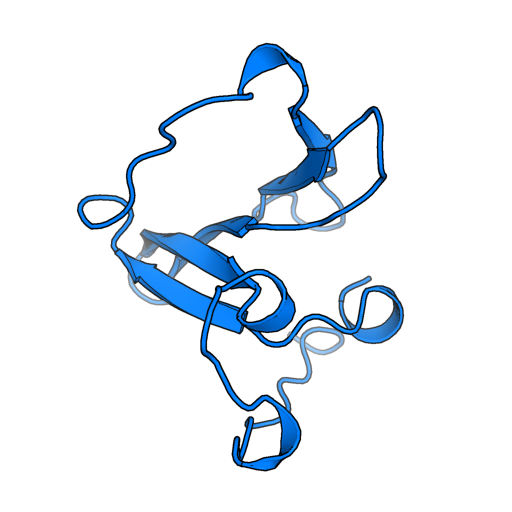1.720 1.00 86.50 83 GLY A C 1
ATOM 628 O O . GLY A 1 83 ? 14.830 1.067 2.772 1.00 86.50 83 GLY A O 1
ATOM 629 N N . LYS A 1 84 ? 16.110 -0.423 1.700 1.00 87.12 84 LYS A N 1
ATOM 630 C CA . LYS A 1 84 ? 16.894 -0.787 2.896 1.00 87.12 84 LYS A CA 1
ATOM 631 C C . LYS A 1 84 ? 18.061 0.175 3.116 1.00 87.12 84 LYS A C 1
ATOM 633 O O . LYS A 1 84 ? 18.419 0.405 4.268 1.00 87.12 84 LYS A O 1
ATOM 638 N N . ASN A 1 85 ? 18.645 0.690 2.037 1.00 87.62 85 ASN A N 1
ATOM 639 C CA . ASN A 1 85 ? 19.870 1.490 2.064 1.00 87.62 85 ASN A CA 1
ATOM 640 C C . ASN A 1 85 ? 19.623 2.995 1.808 1.00 87.62 85 ASN A C 1
ATOM 642 O O . ASN A 1 85 ? 20.545 3.695 1.396 1.00 87.62 85 ASN A O 1
ATOM 646 N N . VAL A 1 86 ? 18.400 3.487 2.065 1.00 77.69 86 VAL A N 1
ATOM 647 C CA . VAL A 1 86 ? 17.973 4.902 1.914 1.00 77.69 86 VAL A CA 1
ATOM 648 C C . VAL A 1 86 ? 17.552 5.515 3.253 1.00 77.69 86 VAL A C 1
ATOM 650 O O . VAL A 1 86 ? 17.055 4.772 4.132 1.00 77.69 86 VAL A O 1
#

Sequence (86 aa):
MCGRAGTILAFVPAEKFTLLSGEDALTNYQFNKKVIDHLFCSICGIKAFGKGKDNDGNDTVAVNVRCLDGVDIESLSPYQYDGKNV

pLDDT: mean 95.78, std 3.43, range [77.69, 98.62]

Organism: NCBI:txid1619052

Foldseek 3Di:
DVVVLVFQWDKDAPVPDDDPDQPVQWDFDADDVRQKTQIAGVPPRDRQWIWGADPVRGIMIIGRCVPDPPDDPVPDDGDDDDPPVD

Nearest PDB structures (foldseek):
  3fac-assembly6_F  TM=9.008E-01  e=3.840E-05  Cereibacter sphaeroides 2.4.1
  1zxu-assembly1_A  TM=6.175E-01  e=4.239E+00  Arabidopsis thaliana
  9gtx-assembly2_B  TM=5.123E-01  e=2.954E+00  H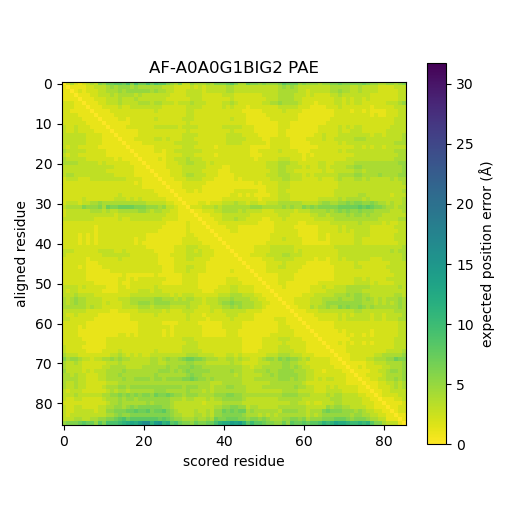elicobacter pylori J99
  6jl9-assembly1_A  TM=5.725E-01  e=4.239E+00  Xenopus tropicalis
  6jla-assembly2_C  TM=5.781E-01  e=9.841E+00  Mus musculus

Secondary structure (DSSP, 8-state):
-HHHHT--EEEEEGGG----S-GGGEEEE--TT--SBEEEETTT----EEEEE-TTS-EEEEEEGGGSTT--GGG--PPP--TT--

InterPro domains:
  IPR006913 CENP-V/GFA domain [PF04828] (3-70)
  IPR006913 CENP-V/GFA domain [PS51891] (1-80)
  IPR011057 Mss4-like superfamily [SSF51316] (1-75)
  IPR052355 Centromere protein V-like [PTHR28620] (1-85)

Solvent-accessible surface area (backbone atoms only — not comparable to full-atom values): 5528 Å² total; per-residue (Å²): 110,65,85,80,67,70,70,50,73,47,79,42,55,41,92,82,57,79,85,92,72,63,70,91,44,51,39,77,47,65,62,93,89,57,67,43,42,45,32,22,34,70,86,81,63,52,57,53,39,30,42,35,56,49,99,87,65,49,58,25,32,38,34,21,53,87,70,46,85,92,60,65,69,86,80,56,84,81,79,88,75,75,76,83,86,107

Radius of gyration: 13.05 Å; Cα contacts (8 Å, |Δi|>4): 112; chains: 1; bounding box: 35×28×30 Å